Protein AF-A0A2E3UDJ8-F1 (afdb_monomer)

Solvent-accessible surface area (backbone atoms only — not comparable to full-atom values): 3017 Å² total; per-residue (Å²): 112,77,66,58,56,54,50,53,55,50,51,54,51,51,52,53,53,49,50,52,55,54,53,56,57,69,75,48,79,81,56,64,72,57,53,52,52,53,48,52,50,54,50,51,52,59,54,63,71,70,109

Radius of gyration: 21.46 Å; Cα contacts (8 Å, |Δi|>4): 1; chains: 1; bounding box: 31×20×62 Å

Structure (mmCIF, N/CA/C/O backbone):
data_AF-A0A2E3UDJ8-F1
#
_entry.id   AF-A0A2E3UDJ8-F1
#
loop_
_atom_site.group_PDB
_atom_site.id
_atom_site.type_symbol
_atom_site.label_atom_id
_atom_site.label_alt_id
_atom_site.label_comp_id
_atom_site.label_asym_id
_atom_site.label_entity_id
_atom_site.label_seq_id
_atom_site.pdbx_PDB_ins_code
_atom_site.Cartn_x
_atom_site.Cartn_y
_atom_site.Cartn_z
_atom_site.occupancy
_atom_site.B_iso_or_equiv
_atom_site.auth_seq_id
_atom_site.auth_comp_id
_atom_site.auth_asym_id
_atom_site.auth_atom_id
_atom_site.pdbx_PDB_model_num
ATOM 1 N N . MET A 1 1 ? 23.528 10.172 -28.941 1.00 60.31 1 MET A N 1
ATOM 2 C CA . MET A 1 1 ? 22.237 10.195 -29.663 1.00 60.31 1 MET A CA 1
ATOM 3 C C . MET A 1 1 ? 21.560 8.822 -29.784 1.00 60.31 1 MET A C 1
ATOM 5 O O . MET A 1 1 ? 20.493 8.672 -29.218 1.00 60.31 1 MET A O 1
ATOM 9 N N . ALA A 1 2 ? 22.117 7.782 -30.433 1.00 61.00 2 ALA A N 1
ATOM 10 C CA . ALA A 1 2 ? 21.414 6.478 -30.544 1.00 61.00 2 ALA A CA 1
ATOM 11 C C . ALA A 1 2 ? 21.333 5.656 -29.230 1.00 61.00 2 ALA A C 1
ATOM 13 O O . ALA A 1 2 ? 20.373 4.915 -29.015 1.00 61.00 2 ALA A O 1
ATOM 14 N N . HIS A 1 3 ? 22.321 5.787 -28.338 1.00 59.97 3 HIS A N 1
ATOM 15 C CA . HIS A 1 3 ? 22.324 5.092 -27.042 1.00 59.97 3 HIS A CA 1
ATOM 16 C C . HIS A 1 3 ? 21.396 5.729 -25.997 1.00 59.97 3 HIS A C 1
ATOM 18 O O . HIS A 1 3 ? 20.811 5.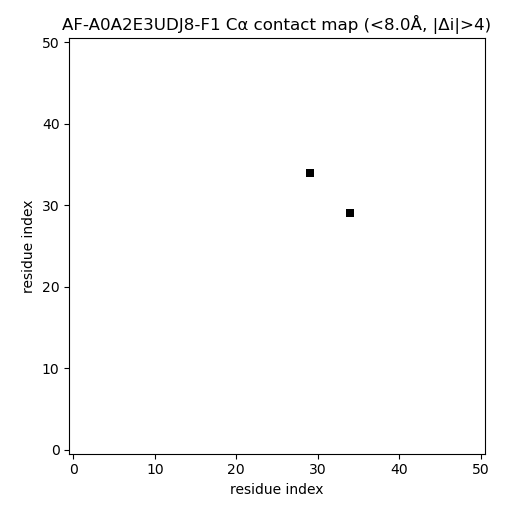007 -25.197 1.00 59.97 3 HIS A O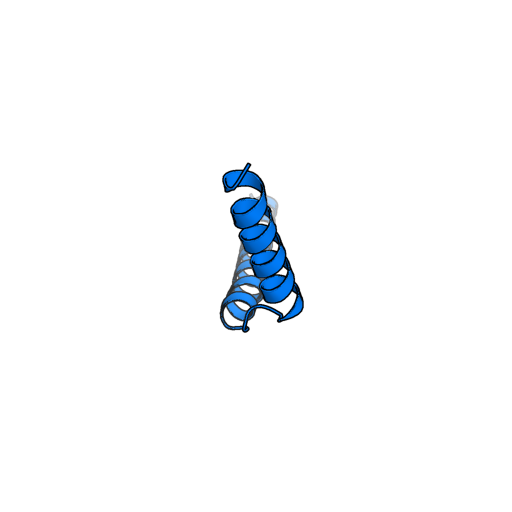 1
ATOM 24 N N . GLU A 1 4 ? 21.199 7.049 -26.036 1.00 64.19 4 GLU A N 1
ATOM 25 C CA . GLU A 1 4 ? 20.282 7.757 -25.125 1.00 64.19 4 GLU A CA 1
ATOM 26 C C . GLU A 1 4 ? 18.819 7.386 -25.408 1.00 64.19 4 GLU A C 1
ATOM 28 O O . GLU A 1 4 ? 18.067 7.101 -24.482 1.00 64.19 4 GLU A O 1
ATOM 33 N N . ASN A 1 5 ? 18.447 7.256 -26.686 1.00 64.69 5 ASN A N 1
ATOM 34 C CA . ASN A 1 5 ? 17.096 6.851 -27.093 1.00 64.69 5 ASN A CA 1
ATOM 35 C C . ASN A 1 5 ? 16.738 5.420 -26.654 1.00 64.69 5 ASN A C 1
ATOM 37 O O . ASN A 1 5 ? 15.590 5.138 -26.323 1.00 64.69 5 ASN A O 1
ATOM 41 N N . ASN A 1 6 ? 17.714 4.504 -26.639 1.00 69.12 6 ASN A N 1
ATOM 42 C CA . ASN A 1 6 ? 17.492 3.140 -26.148 1.00 69.12 6 ASN A CA 1
ATOM 43 C C . ASN A 1 6 ? 17.329 3.098 -24.624 1.00 69.12 6 ASN A C 1
ATOM 45 O O . ASN A 1 6 ? 16.551 2.291 -24.122 1.00 69.12 6 ASN A O 1
ATOM 49 N N . LYS A 1 7 ? 18.031 3.976 -23.897 1.00 74.56 7 LYS A N 1
ATOM 50 C CA . LYS A 1 7 ? 17.897 4.094 -22.444 1.00 74.56 7 LYS A CA 1
ATOM 51 C C . LYS A 1 7 ? 16.521 4.644 -22.050 1.00 74.56 7 LYS A C 1
ATOM 53 O O . LYS A 1 7 ? 15.873 4.022 -21.220 1.00 74.56 7 LYS A O 1
ATOM 58 N N . SER A 1 8 ? 16.041 5.691 -22.731 1.00 81.94 8 SER A N 1
ATOM 59 C CA . SER A 1 8 ? 14.683 6.240 -22.534 1.00 81.94 8 SER A CA 1
ATOM 60 C C . SER A 1 8 ? 13.607 5.172 -22.721 1.00 81.94 8 SER A C 1
ATOM 62 O O . SER A 1 8 ? 12.755 4.980 -21.864 1.00 81.94 8 SER A O 1
ATOM 64 N N . ARG A 1 9 ? 13.695 4.394 -23.808 1.00 87.75 9 ARG A N 1
ATOM 65 C CA . ARG A 1 9 ? 12.713 3.343 -24.098 1.00 87.75 9 ARG A CA 1
ATOM 66 C C . ARG A 1 9 ? 12.716 2.218 -23.059 1.00 87.75 9 ARG A C 1
ATOM 68 O O . ARG A 1 9 ? 11.665 1.656 -22.772 1.00 87.75 9 ARG A O 1
ATOM 75 N N . LEU A 1 10 ? 13.885 1.866 -22.520 1.00 89.44 10 LEU A N 1
ATOM 76 C CA . LEU A 1 10 ? 13.991 0.877 -21.448 1.00 89.44 10 LEU A CA 1
ATOM 77 C C . LEU A 1 10 ? 13.397 1.411 -20.137 1.00 89.44 10 LEU A C 1
ATOM 79 O O . LEU A 1 10 ? 12.675 0.685 -19.462 1.00 89.44 10 LEU A O 1
ATOM 83 N N . GLU A 1 11 ? 13.678 2.666 -19.794 1.00 92.25 11 GLU A N 1
ATOM 84 C CA . GLU A 1 11 ? 13.130 3.333 -18.607 1.00 92.25 11 GLU A CA 1
ATOM 85 C C . GLU A 1 11 ? 11.598 3.434 -18.686 1.00 92.25 11 GLU A C 1
ATOM 87 O O . GLU A 1 11 ? 10.914 3.025 -17.751 1.00 92.25 11 GLU A O 1
ATOM 92 N N . GLU A 1 12 ? 11.050 3.833 -19.838 1.00 93.44 12 GLU A N 1
ATOM 93 C CA . GLU A 1 12 ? 9.602 3.862 -20.092 1.00 93.44 12 GLU A CA 1
ATOM 94 C C . GLU A 1 12 ? 8.948 2.484 -19.899 1.00 93.44 12 GLU A C 1
ATOM 96 O O . GLU A 1 12 ? 7.892 2.369 -19.277 1.00 93.44 12 GLU A O 1
ATOM 101 N N . GLN A 1 13 ? 9.591 1.418 -20.386 1.00 93.94 13 GLN A N 1
ATOM 102 C CA . GLN A 1 13 ? 9.098 0.050 -20.205 1.00 93.94 13 GLN A CA 1
ATOM 103 C C . GLN A 1 13 ? 9.145 -0.395 -18.741 1.00 93.94 13 GLN A C 1
ATOM 105 O O . GLN A 1 13 ? 8.244 -1.101 -18.286 1.00 93.94 13 GLN A O 1
ATOM 110 N N . ILE A 1 14 ? 10.188 -0.027 -17.997 1.00 93.88 14 ILE A N 1
ATOM 111 C CA . ILE A 1 14 ? 10.287 -0.335 -16.566 1.00 93.88 14 ILE A CA 1
ATOM 112 C C . ILE A 1 14 ? 9.152 0.364 -15.812 1.00 93.88 14 ILE A C 1
ATOM 114 O O . ILE A 1 14 ? 8.442 -0.292 -15.048 1.00 93.88 14 ILE A O 1
ATOM 118 N N . ASP A 1 15 ? 8.927 1.648 -16.083 1.00 94.88 15 ASP A N 1
ATOM 119 C CA . ASP A 1 15 ? 7.863 2.435 -15.457 1.00 94.88 15 ASP A CA 1
ATOM 120 C C . ASP A 1 15 ? 6.469 1.879 -15.767 1.00 94.88 15 ASP A C 1
ATOM 122 O O . ASP A 1 15 ? 5.631 1.756 -14.868 1.00 94.88 15 ASP A O 1
ATOM 126 N N . GLU A 1 16 ? 6.214 1.491 -17.019 1.00 95.69 16 GLU A N 1
ATOM 127 C CA . GLU A 1 16 ? 4.944 0.882 -17.422 1.00 95.69 16 GLU A CA 1
ATOM 128 C C . GLU A 1 16 ? 4.701 -0.447 -16.692 1.00 95.69 16 GLU A C 1
ATOM 130 O O . GLU A 1 16 ? 3.613 -0.676 -16.151 1.00 95.69 16 GLU A O 1
ATOM 135 N N . ASN A 1 17 ? 5.724 -1.301 -16.611 1.00 95.25 17 ASN A N 1
ATOM 136 C CA . ASN A 1 17 ? 5.628 -2.579 -15.909 1.00 95.25 17 ASN A CA 1
ATOM 137 C C . ASN A 1 17 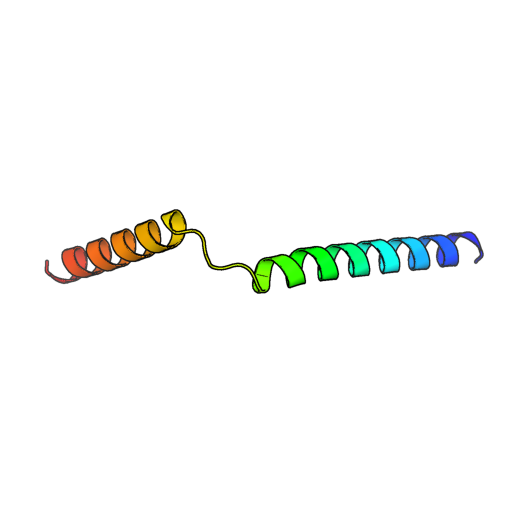? 5.391 -2.389 -14.405 1.00 95.25 17 ASN A C 1
ATOM 139 O O . ASN A 1 17 ? 4.528 -3.060 -13.835 1.00 95.25 17 ASN A O 1
ATOM 143 N N . LEU A 1 18 ? 6.105 -1.458 -13.764 1.00 95.25 18 LEU A N 1
ATOM 144 C CA . LEU A 1 18 ? 5.902 -1.141 -12.350 1.00 95.25 18 LEU A CA 1
ATOM 145 C C . LEU A 1 18 ? 4.484 -0.617 -12.111 1.00 95.25 18 LEU A C 1
ATOM 147 O O . LEU A 1 18 ? 3.787 -1.139 -11.239 1.00 95.25 18 LEU A O 1
ATOM 151 N N . ARG A 1 19 ? 4.018 0.350 -12.914 1.00 93.56 19 ARG A N 1
ATOM 152 C CA . ARG A 1 19 ? 2.651 0.884 -12.811 1.00 93.56 19 ARG A CA 1
ATOM 153 C C . ARG A 1 19 ? 1.618 -0.234 -12.916 1.00 93.56 19 ARG A C 1
ATOM 155 O O . ARG A 1 19 ? 0.720 -0.290 -12.082 1.00 93.56 19 ARG A O 1
ATOM 162 N N . ARG A 1 20 ? 1.759 -1.136 -13.891 1.00 92.12 20 ARG A N 1
ATOM 163 C CA . ARG A 1 20 ? 0.828 -2.254 -14.090 1.00 92.12 20 ARG A CA 1
ATOM 164 C C . ARG A 1 20 ? 0.759 -3.174 -12.871 1.00 92.12 20 ARG A C 1
ATOM 166 O O . ARG A 1 20 ? -0.339 -3.493 -12.426 1.00 92.12 20 ARG A O 1
ATOM 173 N N . VAL A 1 21 ? 1.906 -3.567 -12.317 1.00 92.31 21 VAL A N 1
ATOM 174 C CA . VAL A 1 21 ? 1.966 -4.447 -1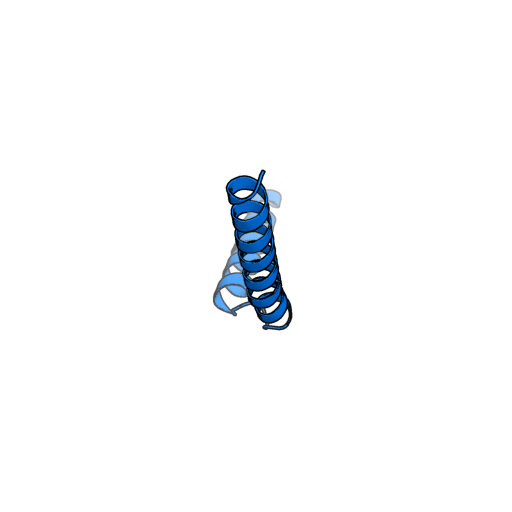1.135 1.00 92.31 21 VAL A CA 1
ATOM 175 C C . VAL A 1 21 ? 1.336 -3.778 -9.915 1.00 92.31 21 VAL A C 1
ATOM 177 O O . VAL A 1 21 ? 0.550 -4.401 -9.204 1.00 92.31 21 VAL A O 1
ATOM 180 N N . TYR A 1 22 ? 1.648 -2.504 -9.667 1.00 89.25 22 TYR A N 1
ATOM 181 C CA . TYR A 1 22 ? 1.068 -1.786 -8.533 1.00 89.25 22 TYR A CA 1
ATOM 182 C C . TYR A 1 22 ? -0.427 -1.526 -8.711 1.00 89.25 22 TYR A C 1
ATOM 184 O O . TYR A 1 22 ? -1.165 -1.613 -7.737 1.00 89.25 22 TYR A O 1
ATOM 192 N N . GLN A 1 23 ? -0.892 -1.264 -9.934 1.00 89.25 23 GLN A N 1
ATOM 193 C CA . GLN A 1 23 ? -2.313 -1.070 -10.211 1.00 89.25 23 GLN A CA 1
ATOM 194 C C . GLN A 1 23 ? -3.120 -2.352 -9.979 1.00 89.25 23 GLN A C 1
ATOM 196 O O . GLN A 1 23 ? -4.178 -2.283 -9.367 1.00 89.25 23 GLN A O 1
ATOM 201 N N . GLN A 1 24 ? -2.587 -3.515 -10.363 1.00 84.56 24 GLN A N 1
ATOM 202 C CA . GLN A 1 24 ? -3.202 -4.809 -10.043 1.00 84.56 24 GLN A CA 1
ATOM 203 C C . GLN A 1 24 ? -3.309 -5.031 -8.530 1.00 84.56 24 GLN A C 1
ATOM 205 O O . GLN A 1 24 ? -4.365 -5.413 -8.041 1.00 84.56 24 GLN A O 1
ATOM 210 N N . LYS A 1 25 ? -2.257 -4.700 -7.770 1.00 84.19 25 LYS A N 1
ATOM 211 C CA . LYS A 1 25 ? -2.292 -4.796 -6.302 1.00 84.19 25 LYS A CA 1
ATOM 212 C C . LYS A 1 25 ? -3.291 -3.853 -5.630 1.00 84.19 25 LYS A C 1
ATOM 214 O O . LYS A 1 25 ? -3.692 -4.130 -4.509 1.00 84.19 25 LYS A O 1
ATOM 219 N N . LEU A 1 26 ? -3.654 -2.734 -6.260 1.00 83.62 26 LEU A N 1
ATOM 220 C CA . LEU A 1 26 ? -4.657 -1.810 -5.711 1.00 83.62 26 LEU A CA 1
ATOM 221 C C . LEU A 1 26 ? -6.085 -2.352 -5.830 1.00 83.62 26 LEU A C 1
ATOM 223 O 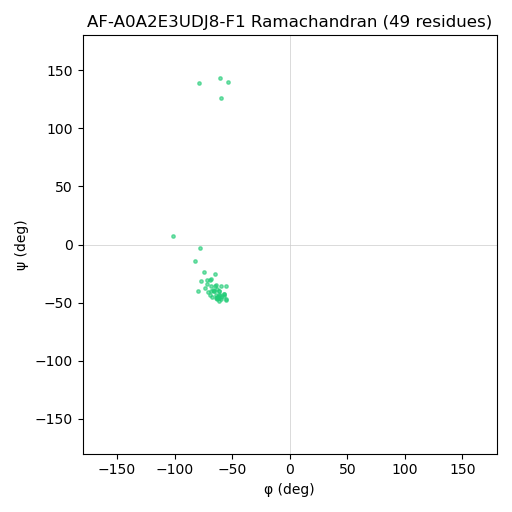O . LEU A 1 26 ? -6.952 -1.924 -5.076 1.00 83.62 26 LEU A O 1
ATOM 227 N N . GLU A 1 27 ? -6.329 -3.256 -6.779 1.00 81.31 27 GLU A N 1
ATOM 228 C CA . GLU A 1 27 ? -7.621 -3.930 -6.948 1.00 81.31 27 GLU A CA 1
ATOM 229 C C . GLU A 1 27 ? -7.777 -5.128 -5.996 1.00 81.31 27 GLU A C 1
ATOM 231 O O . GLU A 1 27 ? -8.885 -5.632 -5.819 1.00 81.31 27 GLU A O 1
ATOM 236 N N . GLU A 1 28 ? -6.685 -5.582 -5.376 1.00 86.50 28 GLU A N 1
ATOM 237 C CA . GLU A 1 28 ? -6.700 -6.654 -4.385 1.00 86.50 28 GLU A CA 1
ATOM 238 C C . GLU A 1 28 ? -7.174 -6.134 -3.019 1.00 86.50 28 GLU A C 1
ATOM 240 O O . GLU A 1 28 ? 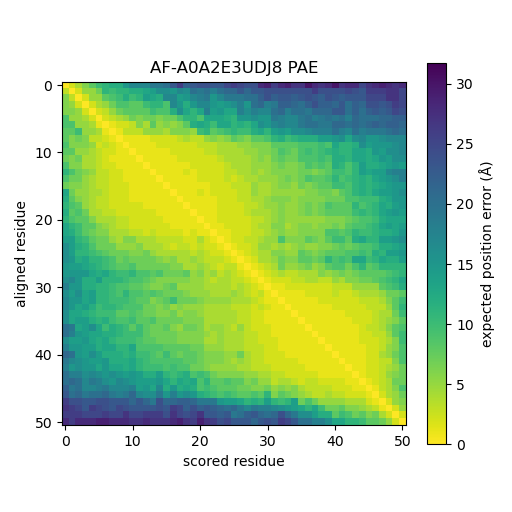-6.776 -5.062 -2.555 1.00 86.50 28 GLU A O 1
ATOM 245 N N . ASP A 1 29 ? -8.005 -6.928 -2.340 1.00 85.56 29 ASP A N 1
ATOM 246 C CA . ASP A 1 29 ? -8.420 -6.628 -0.973 1.00 85.56 29 ASP A CA 1
ATOM 247 C C . ASP A 1 29 ? -7.217 -6.582 -0.025 1.00 85.56 29 ASP A C 1
ATOM 249 O O . ASP A 1 29 ? -6.286 -7.388 -0.103 1.00 85.56 29 ASP A O 1
ATOM 253 N N . VAL A 1 30 ? -7.271 -5.664 0.945 1.00 87.56 30 VAL A N 1
ATOM 254 C CA . VAL A 1 30 ? -6.255 -5.577 1.998 1.00 87.56 30 VAL A CA 1
ATOM 255 C C . VAL A 1 30 ? -6.213 -6.903 2.775 1.00 87.56 30 VAL A C 1
ATOM 257 O O . VAL A 1 30 ? -7.251 -7.311 3.308 1.00 87.56 30 VAL A O 1
ATOM 260 N N . PRO A 1 31 ? -5.037 -7.552 2.907 1.00 92.06 31 PRO A N 1
ATOM 261 C C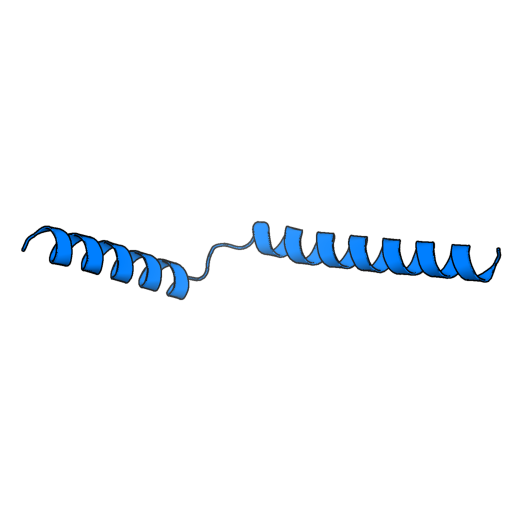A . PRO A 1 31 ? -4.893 -8.781 3.681 1.00 92.06 31 PRO A CA 1
ATOM 262 C C . PRO A 1 31 ? -5.419 -8.662 5.115 1.00 92.06 31 PRO A C 1
ATOM 264 O O . PRO A 1 31 ? -5.154 -7.672 5.801 1.00 92.06 31 PRO A O 1
ATOM 267 N N . ASP A 1 32 ? -6.093 -9.707 5.599 1.00 91.50 32 ASP A N 1
ATOM 268 C CA . ASP A 1 32 ? -6.765 -9.690 6.908 1.00 91.50 32 ASP A CA 1
ATOM 269 C C . ASP A 1 32 ? -5.805 -9.428 8.068 1.00 91.50 32 ASP A C 1
ATOM 271 O O . ASP A 1 32 ? -6.114 -8.635 8.952 1.00 91.50 32 ASP A O 1
ATOM 275 N N . ARG A 1 33 ? -4.574 -9.948 7.992 1.00 92.56 33 ARG A N 1
ATOM 276 C CA . ARG A 1 33 ? -3.520 -9.656 8.975 1.00 92.56 33 ARG A CA 1
ATOM 277 C C . ARG A 1 33 ? -3.259 -8.154 9.138 1.00 92.56 33 ARG A C 1
ATOM 279 O O . ARG A 1 33 ? -2.953 -7.704 10.236 1.00 92.56 33 ARG A O 1
ATOM 286 N N . PHE A 1 34 ? -3.342 -7.362 8.067 1.00 94.75 34 PHE A N 1
ATOM 287 C CA . PHE A 1 34 ? -3.161 -5.913 8.185 1.00 94.75 34 PHE A CA 1
ATOM 288 C C . PHE A 1 34 ? -4.363 -5.245 8.847 1.00 94.75 34 PHE A C 1
ATOM 290 O O . PHE A 1 34 ? -4.167 -4.333 9.646 1.00 94.75 34 PHE A O 1
ATOM 297 N N . LYS A 1 35 ? -5.586 -5.710 8.567 1.00 94.25 35 LYS A N 1
ATOM 298 C CA . LYS A 1 35 ? -6.797 -5.225 9.248 1.00 94.25 35 LYS A CA 1
ATOM 299 C C . LYS A 1 35 ? -6.724 -5.519 10.748 1.00 94.25 35 LYS A C 1
ATOM 301 O O . LYS A 1 35 ? -6.904 -4.607 11.545 1.00 94.25 35 LYS A O 1
ATOM 306 N N . GLU A 1 36 ? -6.337 -6.740 11.117 1.00 95.75 36 GLU A N 1
ATOM 307 C CA . GLU A 1 36 ? -6.137 -7.149 12.514 1.00 95.75 36 GLU A CA 1
ATOM 308 C C . GLU A 1 36 ? -5.120 -6.257 13.237 1.00 95.75 36 GLU A C 1
ATOM 310 O O . GLU A 1 36 ? -5.363 -5.821 14.359 1.00 95.75 36 GLU A O 1
ATOM 315 N N . LEU A 1 37 ? -3.990 -5.944 12.593 1.00 95.94 37 LEU A N 1
ATOM 316 C CA . LEU A 1 37 ? -2.983 -5.050 13.170 1.00 95.94 37 LEU A CA 1
ATOM 317 C C . LEU A 1 37 ? -3.506 -3.617 13.338 1.00 95.94 37 LEU A C 1
ATOM 319 O O . LEU A 1 37 ? -3.220 -2.979 14.349 1.00 95.94 37 LEU A O 1
ATOM 323 N N . LEU A 1 38 ? -4.276 -3.104 12.374 1.00 95.88 38 LEU A N 1
ATOM 324 C CA . LEU A 1 38 ? -4.907 -1.787 12.492 1.00 95.88 38 LEU A CA 1
ATOM 325 C C . LEU A 1 38 ? -5.912 -1.746 13.645 1.00 95.88 38 LEU A C 1
ATOM 327 O O . LEU A 1 38 ? -5.995 -0.735 14.340 1.00 95.88 38 LEU A O 1
ATOM 331 N N . ASP A 1 39 ? -6.657 -2.824 13.861 1.00 95.94 39 ASP A N 1
ATOM 332 C CA . ASP A 1 39 ? -7.618 -2.902 14.957 1.00 95.94 39 ASP A CA 1
ATOM 333 C C . ASP A 1 39 ? -6.914 -3.000 16.316 1.00 95.94 39 ASP A C 1
ATOM 335 O O . ASP A 1 39 ? -7.272 -2.254 17.227 1.00 95.94 39 ASP A O 1
ATOM 339 N N . GLN A 1 40 ? -5.828 -3.773 16.424 1.00 95.31 40 GLN A N 1
ATOM 340 C CA . GLN A 1 40 ? -4.973 -3.792 17.621 1.00 95.31 40 GLN A CA 1
ATOM 341 C C . GLN A 1 40 ? -4.420 -2.401 17.965 1.00 95.31 40 GLN A C 1
ATOM 343 O O . GLN A 1 40 ? -4.423 -2.005 19.131 1.00 95.31 40 GLN A O 1
ATOM 348 N N . LEU A 1 41 ? -3.977 -1.632 16.963 1.00 95.25 41 LEU A N 1
ATOM 349 C CA . LEU A 1 41 ? -3.489 -0.265 17.175 1.00 95.25 41 LEU A CA 1
ATOM 350 C C . LEU A 1 41 ? -4.598 0.665 17.692 1.00 95.25 41 LEU A C 1
ATOM 352 O O . LEU A 1 41 ? -4.386 1.382 18.669 1.00 95.25 41 LEU A O 1
ATOM 356 N N . LYS A 1 42 ? -5.798 0.620 17.097 1.00 94.25 42 LYS A N 1
ATOM 357 C CA . LYS A 1 42 ? -6.952 1.419 17.559 1.00 94.25 42 LYS A CA 1
ATOM 358 C C . LYS A 1 42 ? -7.365 1.066 18.986 1.00 94.25 42 LYS A C 1
ATOM 360 O O . LYS A 1 42 ? -7.732 1.951 19.764 1.00 94.25 42 LYS A O 1
ATOM 365 N N . GLU A 1 43 ? -7.346 -0.220 19.328 1.00 94.56 43 GLU A N 1
ATOM 366 C CA . GLU A 1 43 ? -7.632 -0.687 20.682 1.00 94.56 43 GLU A CA 1
ATOM 367 C C . GLU A 1 43 ? -6.598 -0.151 21.669 1.00 94.56 43 GLU A C 1
ATOM 369 O O . GL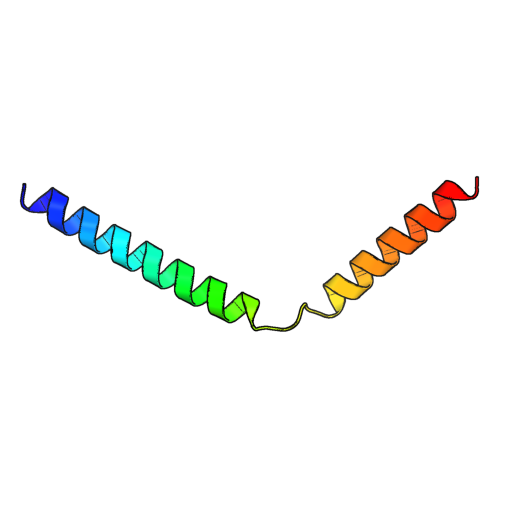U A 1 43 ? -6.979 0.400 22.702 1.00 94.56 43 GLU A O 1
ATOM 374 N N . GLN A 1 44 ? -5.309 -0.230 21.331 1.00 92.44 44 GLN A N 1
ATOM 375 C CA . GLN A 1 44 ? -4.225 0.285 22.164 1.00 92.44 44 GLN A CA 1
ATOM 376 C C . GLN A 1 44 ? -4.354 1.797 22.408 1.00 92.44 44 GLN A C 1
ATOM 378 O O . GLN A 1 44 ? -4.253 2.233 23.557 1.00 92.44 44 GLN A O 1
ATOM 383 N N . ASP A 1 45 ? -4.647 2.590 21.374 1.00 89.31 45 ASP A N 1
ATOM 384 C CA . ASP A 1 45 ? -4.899 4.032 21.515 1.00 89.31 45 ASP A CA 1
ATOM 385 C C . ASP A 1 45 ? -6.115 4.312 22.413 1.00 89.31 45 ASP A C 1
ATOM 387 O O . ASP A 1 45 ? -6.086 5.200 23.268 1.00 89.31 45 ASP A O 1
ATOM 391 N N . SER A 1 46 ? -7.171 3.504 22.282 1.00 86.06 46 SER A N 1
ATOM 392 C CA . SER A 1 46 ? -8.387 3.621 23.096 1.00 86.06 46 SER A CA 1
ATOM 393 C C . SER A 1 46 ? -8.171 3.254 24.567 1.00 86.06 46 SER A C 1
ATOM 395 O O . SER A 1 46 ? -8.889 3.766 25.427 1.00 86.06 46 SER A O 1
ATOM 397 N N . GLN A 1 47 ? -7.228 2.358 24.874 1.00 81.44 47 GLN A N 1
ATOM 398 C CA . GLN A 1 47 ? -6.848 2.031 26.254 1.00 81.44 47 GLN A CA 1
ATOM 399 C C . GLN A 1 47 ? -5.903 3.087 26.840 1.00 81.44 47 GLN A C 1
ATOM 401 O O . GLN A 1 47 ? -6.079 3.493 27.987 1.00 81.44 47 GLN A O 1
ATOM 406 N N . ASN A 1 48 ? -4.954 3.592 26.047 1.00 75.50 48 ASN A N 1
ATOM 407 C CA . ASN A 1 48 ? -4.014 4.626 26.485 1.00 75.50 48 ASN A CA 1
ATOM 408 C C . ASN A 1 48 ? -4.682 5.993 26.709 1.00 75.50 48 ASN A C 1
ATOM 410 O O . ASN A 1 48 ? -4.258 6.733 27.589 1.00 75.50 48 ASN A O 1
ATOM 414 N N . GLY A 1 49 ? -5.747 6.325 25.971 1.00 60.81 49 GLY A N 1
ATOM 415 C CA . GLY A 1 49 ? -6.541 7.543 26.190 1.00 60.81 49 GLY A CA 1
ATOM 416 C C . GLY A 1 49 ? -7.523 7.480 27.371 1.00 60.81 49 GLY A C 1
ATOM 417 O O . GLY A 1 49 ? -8.205 8.467 27.639 1.00 60.81 49 GLY A O 1
ATOM 418 N N . LYS A 1 50 ? -7.634 6.332 28.055 1.00 58.56 50 LYS A N 1
ATOM 419 C CA . LYS A 1 50 ? -8.487 6.128 29.244 1.00 58.56 50 LYS A CA 1
ATOM 420 C C . LYS A 1 50 ? -7.715 6.169 30.572 1.00 58.56 50 LYS A C 1
ATOM 422 O O . LYS A 1 50 ? -8.309 5.854 31.603 1.00 58.56 50 LYS A O 1
ATOM 427 N N . SER A 1 51 ? -6.425 6.521 30.549 1.00 51.34 51 SER A N 1
ATOM 428 C CA . SER A 1 51 ? -5.611 6.761 31.755 1.00 51.34 51 SER A CA 1
ATOM 429 C C . SER A 1 51 ? -5.629 8.224 32.178 1.00 51.34 51 SER A C 1
ATOM 431 O O . SER A 1 51 ? -5.622 9.092 31.278 1.00 51.34 51 SER A O 1
#

Fold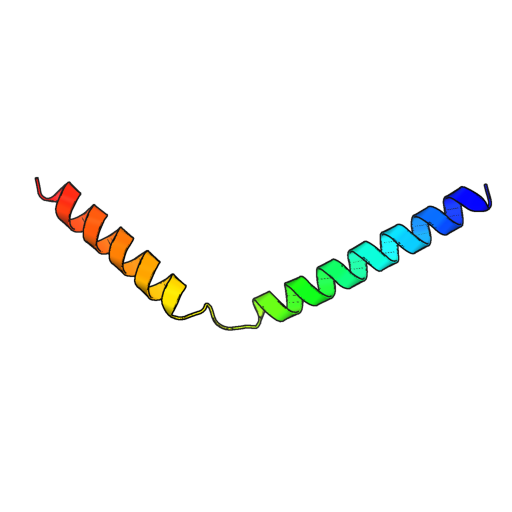seek 3Di:
DVVVVVVVVVVVVVVVVVCVVVVVVVPDDDDVVVVVVVVVVVVVVVVVVVD

Sequence (51 aa):
MAHENNKSRLEEQIDENLRRVYQQKLEEDVPDRFKELLDQLKEQDSQNGKS

pLDDT: mean 85.11, std 12.36, range [51.34, 95.94]

Secondary structure (DSSP, 8-state):
-HHHHHHHHHHHHHHHHHHHHHHHHHHSPPPHHHHHHHHHHHHHHHHHTT-

Mean predicted aligned error: 8.72 Å